Protein AF-A0A183UF44-F1 (afdb_monomer)

Secondary structure (DSSP, 8-state):
---EEEEEEEPPTTEES-EEEEEEE--SEEGGGTEEEEEEEEEEEEEEE-S-SSS--EEEEEEEEEEEEEEEE-TTSTTGGG--

Radius of gyration: 18.26 Å; Cα contacts (8 Å, |Δi|>4): 177; chains: 1; bounding box: 35×21×54 Å

Foldseek 3Di:
DFDKDWDWAAADPQKPPRIDIAIHTPAQAPPVRQWGKDFDWDFDWIWGFPDDPVDTDTDIDTDTGGHDIDTGGDPPHPCPVVVD

Structure (mmCIF, N/CA/C/O backbone):
data_AF-A0A183UF44-F1
#
_entry.id   AF-A0A183UF44-F1
#
loop_
_atom_site.group_PDB
_atom_site.id
_atom_site.type_symbol
_atom_site.label_atom_id
_atom_site.label_alt_id
_atom_site.label_comp_id
_atom_site.label_asym_id
_atom_site.label_entity_id
_atom_site.label_seq_id
_atom_site.pdbx_PDB_ins_code
_atom_site.Cartn_x
_atom_site.Cartn_y
_atom_site.Cartn_z
_atom_site.occupancy
_atom_site.B_iso_or_equiv
_atom_site.auth_seq_id
_atom_site.auth_comp_id
_atom_site.auth_asym_id
_atom_site.auth_atom_id
_atom_site.pdbx_PDB_model_num
ATOM 1 N N . MET A 1 1 ? 6.284 -6.264 -18.631 1.00 77.94 1 MET A N 1
ATOM 2 C CA . MET A 1 1 ? 5.257 -6.045 -17.587 1.00 77.94 1 MET A CA 1
ATOM 3 C C . MET A 1 1 ? 5.812 -6.544 -16.258 1.00 77.94 1 MET A C 1
ATOM 5 O O . MET A 1 1 ? 6.576 -7.496 -16.305 1.00 77.94 1 MET A O 1
ATOM 9 N N . CYS A 1 2 ? 5.493 -5.910 -15.127 1.00 92.81 2 CYS A N 1
ATOM 10 C CA . CYS A 1 2 ? 5.973 -6.334 -13.802 1.00 92.81 2 CYS A CA 1
ATOM 11 C C . CYS A 1 2 ? 5.113 -7.466 -13.237 1.00 92.81 2 CYS A C 1
ATOM 13 O O . CYS A 1 2 ? 3.884 -7.366 -13.291 1.00 92.81 2 CYS A O 1
ATOM 15 N N . LYS A 1 3 ? 5.722 -8.504 -12.649 1.00 94.19 3 LYS A N 1
ATOM 16 C CA . LYS A 1 3 ? 4.960 -9.476 -11.852 1.00 94.19 3 LYS A CA 1
ATOM 17 C C . LYS A 1 3 ? 4.492 -8.870 -10.531 1.00 94.19 3 LYS A C 1
ATOM 19 O O . LYS A 1 3 ? 5.206 -8.108 -9.874 1.00 94.19 3 LYS A O 1
ATOM 24 N N . THR A 1 4 ? 3.283 -9.248 -10.132 1.00 95.62 4 THR A N 1
ATOM 25 C CA . THR A 1 4 ? 2.642 -8.773 -8.907 1.00 95.62 4 THR A CA 1
ATOM 26 C C . THR A 1 4 ? 2.070 -9.928 -8.098 1.00 95.62 4 THR A C 1
ATOM 28 O O . THR A 1 4 ? 1.657 -10.953 -8.641 1.00 95.62 4 THR A O 1
ATOM 31 N N . CYS A 1 5 ? 2.031 -9.741 -6.783 1.00 95.94 5 CYS A N 1
ATOM 32 C CA . CYS A 1 5 ? 1.431 -10.652 -5.821 1.00 95.94 5 CYS A CA 1
ATOM 33 C C . CYS A 1 5 ? 0.265 -9.956 -5.123 1.00 95.94 5 CYS A C 1
ATOM 35 O O . CYS A 1 5 ? 0.376 -8.802 -4.708 1.00 95.94 5 CYS A O 1
ATOM 37 N N . ARG A 1 6 ? -0.851 -10.669 -4.949 1.00 96.44 6 ARG A N 1
ATOM 38 C CA . ARG A 1 6 ? -1.950 -10.209 -4.092 1.00 96.44 6 ARG A CA 1
ATOM 39 C C . ARG A 1 6 ? -1.591 -10.500 -2.643 1.00 96.44 6 A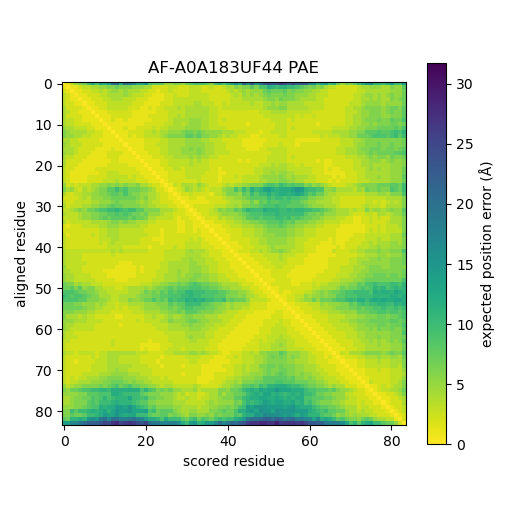RG A C 1
ATOM 41 O O . ARG A 1 6 ? -1.193 -11.617 -2.322 1.00 96.44 6 ARG A O 1
ATOM 48 N N . ALA A 1 7 ? -1.749 -9.508 -1.782 1.00 96.06 7 ALA A N 1
ATOM 49 C CA . ALA A 1 7 ? -1.463 -9.620 -0.366 1.00 96.06 7 ALA A CA 1
ATOM 50 C C . ALA A 1 7 ? -2.607 -9.037 0.457 1.00 96.06 7 ALA A C 1
ATOM 52 O O . ALA A 1 7 ? -3.339 -8.151 0.016 1.00 96.06 7 ALA A O 1
ATOM 53 N N . VAL A 1 8 ? -2.737 -9.532 1.681 1.00 97.38 8 VAL A N 1
ATOM 54 C CA . VAL A 1 8 ? -3.681 -9.005 2.659 1.00 97.38 8 VAL A CA 1
ATOM 55 C C . VAL A 1 8 ? -2.882 -8.434 3.816 1.00 97.38 8 VAL A C 1
ATOM 57 O O . VAL A 1 8 ? -2.085 -9.135 4.438 1.00 97.38 8 VAL A O 1
ATOM 60 N N . ARG A 1 9 ? -3.095 -7.153 4.108 1.00 96.94 9 ARG A N 1
ATOM 61 C CA . ARG A 1 9 ? -2.485 -6.471 5.245 1.00 96.94 9 ARG A CA 1
ATOM 62 C C . ARG A 1 9 ? -3.494 -6.361 6.374 1.00 96.94 9 ARG A C 1
ATOM 64 O O . ARG A 1 9 ? -4.549 -5.748 6.223 1.00 96.94 9 ARG A O 1
ATOM 71 N N . GLN A 1 10 ? -3.134 -6.914 7.525 1.00 97.88 10 GLN A N 1
ATOM 72 C CA . GLN A 1 10 ? -3.905 -6.767 8.749 1.00 97.88 10 GLN A CA 1
ATOM 73 C C . GLN A 1 10 ? -3.353 -5.607 9.580 1.00 97.88 10 GLN A C 1
ATOM 75 O O . GLN A 1 10 ? -2.206 -5.620 10.021 1.00 97.88 10 GLN A O 1
ATOM 80 N N . LEU A 1 11 ? -4.179 -4.588 9.791 1.00 97.38 11 LEU A N 1
ATOM 81 C CA . LEU A 1 11 ? -3.884 -3.484 10.687 1.00 97.38 11 LEU A CA 1
ATOM 82 C C . LEU A 1 11 ? -4.062 -3.898 12.162 1.00 97.38 11 LEU A C 1
ATOM 84 O O . LEU A 1 11 ? -4.872 -4.788 12.480 1.00 97.38 11 LEU A O 1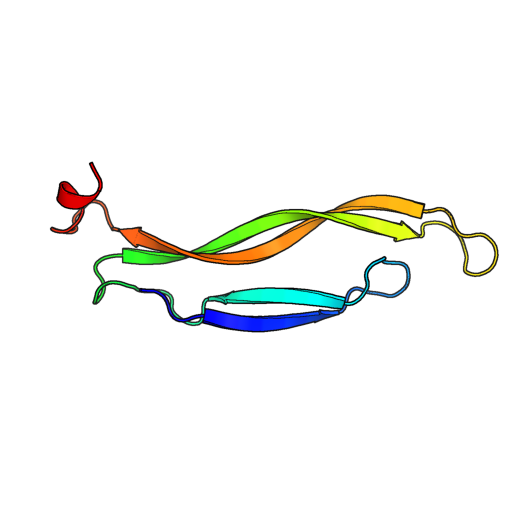
ATOM 88 N N . PRO A 1 12 ? -3.348 -3.220 13.084 1.00 96.19 12 PRO A N 1
ATOM 89 C CA . PRO A 1 12 ? -3.507 -3.426 14.519 1.00 96.19 12 PRO A CA 1
ATOM 90 C C . PRO A 1 12 ? -4.953 -3.249 14.998 1.00 96.19 12 PRO A C 1
ATOM 92 O O . PRO A 1 12 ? -5.818 -2.713 14.296 1.00 96.19 12 PRO A O 1
ATOM 95 N N . GLU A 1 13 ? -5.227 -3.688 16.226 1.00 94.69 13 GLU A N 1
ATOM 96 C CA . GLU A 1 13 ? -6.500 -3.369 16.872 1.00 94.69 13 GLU A CA 1
ATOM 97 C C . GLU A 1 13 ? -6.724 -1.853 16.955 1.00 94.69 13 GLU A C 1
ATOM 9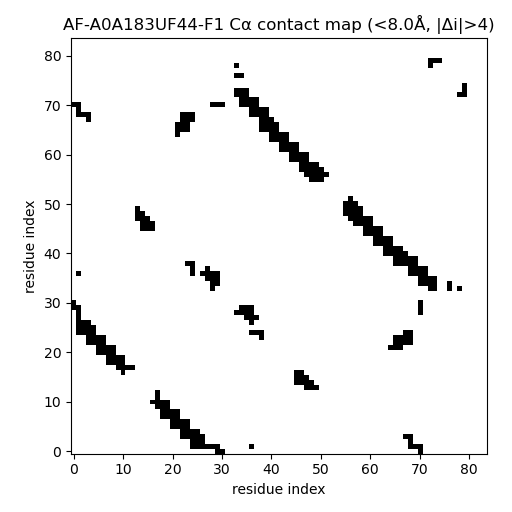9 O O . GLU A 1 13 ? -5.787 -1.065 17.080 1.00 94.69 13 GLU A O 1
ATOM 104 N N . GLY A 1 14 ? -7.990 -1.444 16.862 1.00 95.44 14 GLY A N 1
ATOM 105 C CA . GLY A 1 14 ? -8.371 -0.034 16.874 1.00 95.44 14 GLY A CA 1
ATOM 106 C C . GLY A 1 14 ? -8.269 0.669 15.520 1.00 95.44 14 GLY A C 1
ATOM 107 O O . GLY A 1 14 ? -8.519 1.865 15.472 1.00 95.44 14 GLY A O 1
ATOM 108 N N . TYR A 1 15 ? -7.951 -0.023 14.425 1.00 97.69 15 TYR A N 1
ATOM 109 C CA . TYR A 1 15 ? -8.100 0.524 13.071 1.00 97.69 15 TYR A CA 1
ATOM 110 C C . TYR A 1 15 ? -9.394 0.053 12.400 1.00 97.69 15 TYR A C 1
ATOM 112 O O . TYR A 1 15 ? -9.891 -1.030 12.702 1.00 97.69 15 TYR A O 1
ATOM 120 N N . PHE A 1 16 ? -9.929 0.841 11.469 1.00 96.69 16 PHE A N 1
ATOM 121 C CA . PHE A 1 16 ? -11.036 0.441 10.605 1.00 96.69 16 PHE A CA 1
ATOM 122 C C . PHE A 1 16 ? -10.880 1.018 9.180 1.00 96.69 16 PHE A C 1
ATOM 124 O O . PHE A 1 16 ? -10.685 2.230 9.048 1.00 96.69 16 PHE A O 1
ATOM 131 N N . PRO A 1 17 ? -10.997 0.193 8.118 1.00 97.00 17 PRO A N 1
ATOM 132 C CA . PRO A 1 17 ? -11.078 -1.271 8.158 1.00 97.00 17 PRO A CA 1
ATOM 133 C C . PRO A 1 17 ? -9.759 -1.893 8.646 1.00 97.00 17 PRO A C 1
ATOM 135 O O . PRO A 1 17 ? -8.686 -1.332 8.443 1.00 97.00 17 PRO A O 1
ATOM 138 N N . ARG A 1 18 ? -9.830 -3.056 9.307 1.00 97.38 18 ARG A N 1
ATOM 139 C CA . ARG A 1 18 ? -8.626 -3.761 9.790 1.00 97.38 18 ARG A CA 1
AT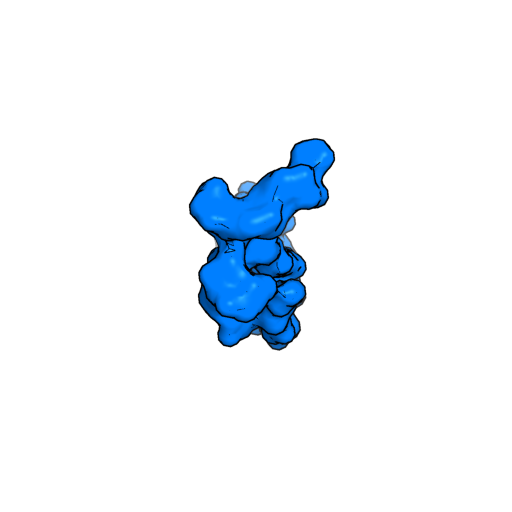OM 140 C C . ARG A 1 18 ? -7.925 -4.573 8.714 1.00 97.38 18 ARG A C 1
ATOM 142 O O . ARG A 1 18 ? -6.740 -4.837 8.850 1.00 97.38 18 ARG A O 1
ATOM 149 N N . ILE A 1 19 ? -8.650 -5.013 7.697 1.00 97.81 19 ILE A N 1
ATOM 150 C CA . ILE A 1 19 ? -8.125 -5.869 6.639 1.00 97.81 19 ILE A CA 1
ATOM 151 C C . ILE A 1 19 ? -8.090 -5.045 5.361 1.00 97.81 19 ILE A C 1
ATOM 153 O O . ILE A 1 19 ? -9.111 -4.491 4.955 1.00 97.81 19 ILE A O 1
ATOM 157 N N . LEU A 1 20 ? -6.908 -4.940 4.763 1.00 97.62 20 LEU A N 1
ATOM 158 C CA . LEU A 1 20 ? -6.668 -4.185 3.542 1.00 97.62 20 LEU A CA 1
ATOM 159 C C . LEU A 1 20 ? -6.140 -5.119 2.462 1.00 97.62 20 LEU A C 1
ATOM 161 O O . LEU A 1 20 ? -5.233 -5.912 2.712 1.00 97.62 20 LEU A O 1
ATOM 165 N N . ASN A 1 21 ? -6.689 -4.988 1.259 1.00 97.31 21 ASN A N 1
ATOM 166 C CA . ASN A 1 21 ? -6.166 -5.667 0.083 1.00 97.31 21 ASN A CA 1
ATOM 167 C C . ASN A 1 21 ? -5.030 -4.837 -0.508 1.00 97.31 21 ASN A C 1
ATOM 169 O O . ASN A 1 21 ? -5.186 -3.637 -0.732 1.00 97.31 21 ASN A O 1
ATOM 173 N N . GLU A 1 22 ? -3.907 -5.489 -0.772 1.00 97.75 22 GLU A N 1
ATOM 174 C CA . GLU A 1 22 ? -2.716 -4.873 -1.337 1.00 97.75 22 GLU A CA 1
ATOM 175 C C . GLU A 1 22 ? -2.194 -5.676 -2.532 1.00 97.75 22 GLU A C 1
ATOM 177 O O . GLU A 1 22 ? -2.423 -6.882 -2.667 1.00 97.75 22 GLU A O 1
ATOM 182 N N . VAL A 1 23 ? -1.457 -4.991 -3.400 1.00 96.94 23 VAL A N 1
ATOM 183 C CA . VAL A 1 23 ? -0.718 -5.584 -4.516 1.00 96.94 23 VAL A CA 1
ATOM 184 C C . VAL A 1 23 ? 0.753 -5.243 -4.337 1.00 96.94 23 VAL A C 1
ATOM 186 O O . VAL A 1 23 ? 1.113 -4.067 -4.305 1.00 96.94 23 VAL A O 1
ATOM 189 N N . ILE A 1 24 ? 1.591 -6.270 -4.215 1.00 96.69 24 ILE A N 1
ATOM 190 C CA . ILE A 1 24 ? 3.028 -6.146 -3.951 1.00 96.69 24 ILE A CA 1
ATOM 191 C C . ILE A 1 24 ? 3.817 -6.534 -5.204 1.00 96.69 24 ILE A C 1
ATOM 193 O O . ILE A 1 24 ? 3.479 -7.520 -5.861 1.00 96.69 24 ILE A O 1
ATOM 197 N N . CYS A 1 25 ? 4.866 -5.784 -5.541 1.00 95.94 25 CYS A N 1
ATOM 198 C CA . CYS A 1 25 ? 5.753 -6.135 -6.654 1.00 95.94 25 CYS A CA 1
ATOM 199 C C . CYS A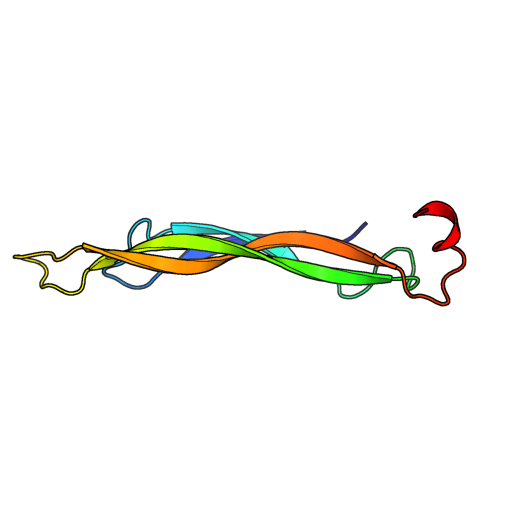 1 25 ? 6.623 -7.345 -6.307 1.00 95.94 25 CYS A C 1
ATOM 201 O O . CYS A 1 25 ? 7.182 -7.412 -5.215 1.00 95.94 25 CYS A O 1
ATOM 203 N N . ALA A 1 26 ? 6.722 -8.296 -7.237 1.00 93.94 26 ALA A N 1
ATOM 204 C CA . ALA A 1 26 ? 7.495 -9.531 -7.067 1.00 93.94 26 ALA A CA 1
ATOM 205 C C . ALA A 1 26 ? 8.816 -9.537 -7.856 1.00 93.94 26 ALA A C 1
ATOM 207 O O . ALA A 1 26 ? 9.597 -10.477 -7.748 1.00 93.94 26 ALA A O 1
ATOM 208 N N . GLU A 1 27 ? 9.040 -8.514 -8.677 1.00 92.12 27 GLU A N 1
ATOM 209 C CA . GLU A 1 27 ? 10.217 -8.343 -9.523 1.00 92.12 27 GLU A CA 1
ATOM 210 C C . GLU A 1 27 ? 10.711 -6.906 -9.409 1.00 92.12 27 GLU A C 1
ATOM 212 O O . GLU A 1 27 ? 9.902 -5.991 -9.241 1.00 92.12 27 GLU A O 1
ATOM 217 N N . ASP A 1 28 ? 12.021 -6.720 -9.566 1.00 91.06 28 ASP A N 1
ATOM 218 C CA . ASP A 1 28 ? 12.663 -5.402 -9.561 1.00 91.06 28 ASP A CA 1
ATOM 219 C C . ASP A 1 28 ? 12.898 -4.852 -10.972 1.00 91.06 28 ASP A C 1
ATOM 221 O O . ASP A 1 28 ? 13.009 -3.640 -11.154 1.00 91.06 28 ASP A O 1
ATOM 225 N N . VAL A 1 29 ? 12.938 -5.725 -11.984 1.00 93.50 29 VAL A N 1
ATOM 226 C CA . VAL A 1 29 ? 13.212 -5.375 -13.384 1.00 93.50 29 VAL A CA 1
ATOM 227 C C . VAL A 1 29 ? 12.034 -5.714 -14.287 1.00 93.50 29 VAL A C 1
ATOM 229 O O . VAL A 1 29 ? 11.314 -6.685 -14.070 1.00 93.50 29 VAL A O 1
ATOM 232 N N . CYS A 1 30 ? 11.853 -4.928 -15.341 1.00 93.06 30 CYS A N 1
ATOM 233 C CA . CYS A 1 30 ? 10.849 -5.156 -16.372 1.00 93.06 30 CYS A CA 1
ATOM 234 C C . CYS A 1 30 ? 11.442 -4.972 -17.770 1.00 93.06 30 CYS A C 1
ATOM 236 O O . CYS A 1 30 ? 12.548 -4.463 -17.928 1.00 93.06 30 CYS A O 1
ATOM 238 N N . LEU A 1 31 ? 10.698 -5.418 -18.792 1.00 90.38 31 LEU A N 1
ATOM 239 C CA . LEU A 1 31 ? 11.076 -5.281 -20.208 1.00 90.38 31 LEU A CA 1
ATOM 240 C C . LEU A 1 31 ? 12.482 -5.840 -20.498 1.00 90.38 31 LEU A C 1
ATOM 242 O O . LEU A 1 31 ? 13.286 -5.192 -21.146 1.00 90.38 31 LEU A O 1
ATOM 246 N N . HIS A 1 32 ? 12.787 -7.037 -19.987 1.00 88.62 32 HIS A N 1
ATOM 247 C CA . HIS A 1 32 ? 14.101 -7.680 -20.149 1.00 88.62 32 HIS A CA 1
ATOM 248 C C . HIS A 1 32 ? 15.296 -6.866 -19.611 1.00 88.62 32 HIS A C 1
ATOM 250 O O . HIS A 1 32 ? 16.407 -7.011 -20.103 1.00 88.62 32 HIS A O 1
ATOM 256 N N . GLY A 1 33 ? 15.085 -6.055 -18.567 1.00 91.25 33 GLY A N 1
ATOM 257 C CA . GLY A 1 33 ? 16.151 -5.274 -17.919 1.00 91.25 33 GLY A CA 1
ATOM 258 C C . GLY A 1 33 ? 16.220 -3.818 -18.376 1.00 91.25 33 GLY A C 1
ATOM 259 O O . GLY A 1 33 ? 17.079 -3.071 -17.927 1.00 91.25 33 GLY A O 1
ATOM 260 N N . GLU A 1 34 ? 15.285 -3.401 -19.221 1.00 93.31 34 GLU A N 1
ATOM 261 C CA . GLU A 1 34 ? 15.199 -2.052 -19.782 1.00 93.31 34 GLU A CA 1
ATOM 262 C C . GLU A 1 34 ? 14.449 -1.060 -18.884 1.00 93.31 34 GLU A C 1
ATOM 264 O O . GLU A 1 34 ? 14.356 0.134 -19.172 1.00 93.31 34 GLU A O 1
ATOM 269 N N . GLY A 1 35 ? 13.902 -1.544 -17.772 1.00 93.81 35 GLY A N 1
ATOM 270 C CA . GLY A 1 35 ? 13.275 -0.708 -16.765 1.00 93.81 35 GLY A CA 1
ATOM 271 C C . GLY A 1 35 ? 13.245 -1.363 -15.395 1.00 93.81 35 GLY A C 1
ATOM 272 O O . GLY A 1 35 ? 13.519 -2.555 -15.238 1.00 93.81 35 GLY A O 1
ATOM 273 N N . ALA A 1 36 ? 12.853 -0.566 -14.407 1.00 95.00 36 ALA A N 1
ATOM 274 C CA . ALA A 1 36 ? 12.661 -0.998 -13.035 1.00 95.00 36 ALA A CA 1
ATOM 275 C C . ALA A 1 36 ? 11.175 -1.048 -12.675 1.00 95.00 36 ALA A C 1
ATOM 277 O O . ALA A 1 36 ? 10.427 -0.098 -12.918 1.00 95.00 36 ALA A O 1
ATOM 278 N N . CYS A 1 37 ? 10.766 -2.123 -12.015 1.00 95.94 37 CYS A N 1
ATOM 279 C CA . CYS A 1 37 ? 9.461 -2.211 -11.384 1.00 95.94 37 CYS A CA 1
ATOM 280 C C . CYS A 1 37 ? 9.445 -1.383 -10.102 1.00 95.94 37 CYS A C 1
ATOM 282 O O . CYS A 1 37 ? 10.326 -1.505 -9.252 1.00 95.94 37 CYS A O 1
ATOM 284 N N . ARG A 1 38 ? 8.442 -0.518 -9.949 1.00 96.00 38 ARG A N 1
ATOM 285 C CA . ARG A 1 38 ? 8.273 0.318 -8.759 1.00 96.00 38 ARG A CA 1
ATOM 286 C C . ARG A 1 38 ? 6.898 0.127 -8.154 1.00 96.00 38 ARG A C 1
ATOM 288 O O . ARG A 1 38 ? 5.877 0.266 -8.825 1.00 96.00 38 ARG A O 1
ATOM 295 N N . GLN A 1 39 ? 6.898 -0.150 -6.854 1.00 97.00 39 GLN A N 1
ATOM 296 C CA . GLN A 1 39 ? 5.692 -0.200 -6.046 1.00 97.00 39 GLN A CA 1
ATOM 297 C C . GLN A 1 39 ? 5.039 1.177 -6.008 1.00 97.00 39 GLN A C 1
ATOM 299 O O . GLN A 1 39 ? 5.659 2.160 -5.598 1.00 97.00 39 GLN A O 1
ATOM 304 N N . ARG A 1 40 ? 3.762 1.240 -6.377 1.00 96.62 40 ARG A N 1
ATOM 305 C CA . ARG A 1 40 ? 2.939 2.424 -6.156 1.00 96.62 40 ARG A CA 1
ATOM 306 C C . ARG A 1 40 ? 2.257 2.354 -4.804 1.00 96.62 40 ARG A C 1
ATOM 308 O O . ARG A 1 40 ? 1.735 1.309 -4.402 1.00 96.62 40 ARG A O 1
ATOM 315 N N . LEU A 1 41 ? 2.299 3.495 -4.125 1.00 96.94 41 LEU A N 1
ATOM 316 C CA . LEU A 1 41 ? 1.657 3.745 -2.848 1.00 96.94 41 LEU A CA 1
ATOM 317 C C . LEU A 1 41 ? 0.560 4.784 -3.064 1.00 96.94 41 LEU A C 1
ATOM 319 O O . LEU A 1 41 ? 0.801 5.834 -3.661 1.00 96.94 41 LEU A O 1
ATOM 323 N N . LEU A 1 42 ? -0.637 4.475 -2.585 1.00 96.06 42 LEU A N 1
ATOM 324 C CA . LEU A 1 42 ? -1.767 5.388 -2.550 1.00 96.06 42 LEU A CA 1
ATOM 325 C C . LEU A 1 42 ? -1.978 5.843 -1.099 1.00 96.06 42 LEU A C 1
ATOM 327 O O . LEU A 1 42 ? -2.151 4.980 -0.232 1.00 96.06 42 LEU A O 1
ATOM 331 N N . PRO A 1 43 ? -2.028 7.158 -0.817 1.00 97.44 43 PRO A N 1
ATOM 332 C CA . PRO A 1 43 ? -2.433 7.651 0.492 1.00 97.44 43 PRO A CA 1
ATOM 333 C C . PRO A 1 43 ? -3.907 7.307 0.737 1.00 97.44 43 PRO A C 1
ATOM 335 O O . PRO A 1 43 ? -4.819 7.914 0.173 1.00 97.44 43 PRO A O 1
ATOM 338 N N . PHE A 1 44 ? -4.147 6.317 1.590 1.00 97.31 44 PHE A N 1
ATOM 339 C CA . PHE A 1 44 ? -5.467 5.792 1.908 1.00 97.31 44 PHE A CA 1
ATOM 340 C C . PHE A 1 44 ? -5.897 6.222 3.311 1.00 97.31 44 PHE A C 1
ATOM 342 O O . PHE A 1 44 ? -5.128 6.137 4.269 1.00 97.31 44 PHE A O 1
ATOM 349 N N . LYS A 1 45 ? -7.138 6.694 3.451 1.00 98.00 45 LYS A N 1
ATOM 350 C CA . LYS A 1 45 ? -7.674 7.141 4.741 1.00 98.00 45 LYS A CA 1
ATOM 351 C C . LYS A 1 45 ? -8.324 5.976 5.478 1.00 98.00 45 LYS A C 1
ATOM 353 O O . LYS A 1 45 ? -9.250 5.355 4.968 1.00 98.00 45 LYS A O 1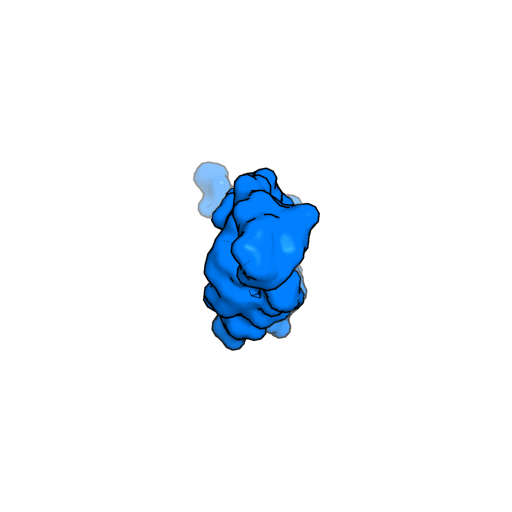
ATOM 358 N N . VAL A 1 46 ? -7.878 5.737 6.705 1.00 98.00 46 VAL A N 1
ATOM 359 C CA . VAL A 1 46 ? -8.464 4.765 7.636 1.00 98.00 46 VAL A CA 1
ATOM 360 C C . VAL A 1 46 ? -8.860 5.457 8.933 1.00 98.00 46 VAL A C 1
ATOM 362 O O . VAL A 1 46 ? -8.366 6.535 9.264 1.00 98.00 46 VAL A O 1
ATOM 365 N N . LEU A 1 47 ? -9.759 4.844 9.690 1.00 98.25 47 LEU A N 1
ATOM 366 C CA . LEU A 1 47 ? -10.118 5.308 11.023 1.00 98.25 47 LEU A CA 1
ATOM 367 C C . LEU A 1 47 ? -9.203 4.649 12.052 1.00 98.25 47 LEU A C 1
ATOM 369 O O . LEU A 1 47 ? -8.994 3.441 12.014 1.00 98.25 47 LEU A O 1
ATOM 373 N N . ARG A 1 48 ? -8.686 5.435 12.996 1.00 98.00 48 ARG A N 1
ATOM 374 C CA . ARG A 1 48 ? -7.953 4.958 14.172 1.00 98.00 48 ARG A CA 1
ATOM 375 C C . ARG A 1 48 ? -8.691 5.384 15.435 1.00 98.00 48 ARG A C 1
ATOM 377 O O . ARG A 1 48 ? -8.925 6.575 15.642 1.00 98.00 48 ARG A O 1
ATOM 384 N N . ASN A 1 49 ? -9.031 4.422 16.280 1.00 97.62 49 ASN A N 1
ATOM 385 C CA . ASN A 1 49 ? -9.564 4.648 17.610 1.00 97.62 49 ASN A CA 1
ATOM 386 C C . ASN A 1 49 ? -8.432 5.135 18.525 1.00 97.62 49 ASN A C 1
ATOM 388 O O . ASN A 1 49 ? -7.407 4.468 18.670 1.00 97.62 49 ASN A O 1
ATOM 392 N N . ARG A 1 50 ? -8.611 6.314 19.119 1.00 96.12 50 ARG A N 1
ATOM 393 C CA . ARG A 1 50 ? -7.740 6.881 20.160 1.00 96.12 50 ARG A CA 1
ATOM 394 C C . ARG A 1 50 ? -8.391 6.879 21.549 1.00 96.12 50 ARG A C 1
ATOM 396 O O . ARG A 1 50 ? -7.773 7.351 22.495 1.00 96.12 50 ARG A O 1
ATOM 403 N N . GLY A 1 51 ? -9.629 6.403 21.653 1.00 94.38 51 GLY A N 1
ATOM 404 C CA . GLY A 1 51 ? -10.343 6.210 22.911 1.00 94.38 51 GLY A CA 1
ATOM 405 C C . GLY A 1 51 ? -10.148 4.799 23.463 1.00 94.38 51 GLY A C 1
ATOM 406 O O . GLY A 1 51 ? -9.223 4.080 23.085 1.00 94.38 51 GLY A O 1
ATOM 407 N N . THR A 1 52 ? -11.048 4.384 24.347 1.00 94.00 52 THR A N 1
ATOM 408 C CA . THR A 1 52 ? -11.068 3.027 24.907 1.00 94.00 52 THR A CA 1
ATOM 409 C C . THR A 1 52 ? -11.999 2.116 24.098 1.00 94.00 52 THR A C 1
ATOM 411 O O . THR A 1 52 ? -12.611 2.532 23.110 1.00 94.00 52 THR A O 1
ATOM 414 N N . ARG A 1 53 ? -12.113 0.842 24.501 1.00 89.69 53 ARG A N 1
ATOM 415 C CA . ARG A 1 53 ? -13.095 -0.092 23.920 1.00 89.69 53 ARG A CA 1
ATOM 416 C C . ARG A 1 53 ? -14.541 0.285 24.273 1.00 89.69 53 ARG A C 1
ATOM 418 O O . ARG A 1 53 ? -15.425 0.056 23.459 1.00 89.69 53 ARG A O 1
ATOM 425 N N . SER A 1 54 ? -14.773 0.867 25.452 1.00 94.38 54 SER A N 1
ATOM 426 C CA . SER A 1 54 ? -16.101 1.289 25.923 1.00 94.38 54 SER A CA 1
ATOM 427 C C . SER A 1 54 ? -16.496 2.698 25.470 1.00 94.38 54 SER A C 1
ATOM 429 O O . SER A 1 54 ? -17.681 2.981 25.344 1.00 94.38 54 SER A O 1
ATOM 431 N N . CYS A 1 55 ? -15.523 3.572 25.196 1.00 95.69 55 CYS A N 1
ATOM 432 C CA . CYS A 1 55 ? -15.747 4.924 24.687 1.00 95.69 55 CYS A CA 1
ATOM 433 C C . CYS A 1 55 ? -14.781 5.198 23.520 1.00 95.69 55 CYS A C 1
ATOM 435 O O . CYS A 1 55 ? -13.676 5.717 23.732 1.00 95.69 55 CYS A O 1
ATOM 437 N N . PRO A 1 56 ? -15.136 4.778 22.291 1.00 95.56 56 PRO A N 1
ATOM 438 C CA . PRO A 1 56 ? -14.258 4.923 21.142 1.00 95.56 56 PRO A CA 1
ATOM 439 C C . PRO A 1 56 ? -14.220 6.371 20.643 1.00 95.56 56 PRO A C 1
ATOM 441 O O . PRO A 1 56 ? -15.244 7.038 20.515 1.00 95.56 56 PRO A O 1
ATOM 444 N N . VAL A 1 57 ? -13.025 6.836 20.280 1.00 97.44 57 VAL A N 1
ATOM 445 C CA . VAL A 1 57 ? -1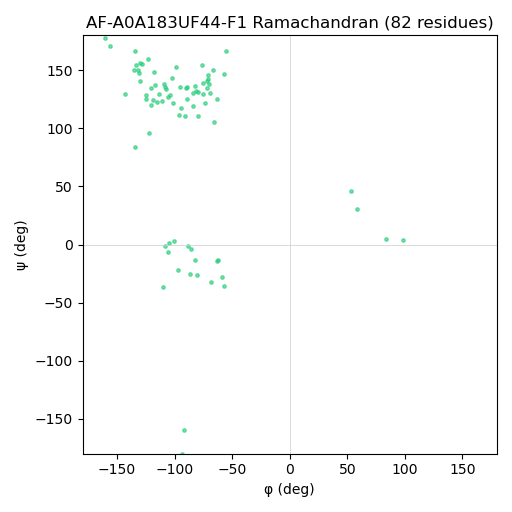2.796 8.147 19.661 1.00 97.44 57 VAL A CA 1
ATOM 446 C C . VAL A 1 57 ? -12.104 7.932 18.323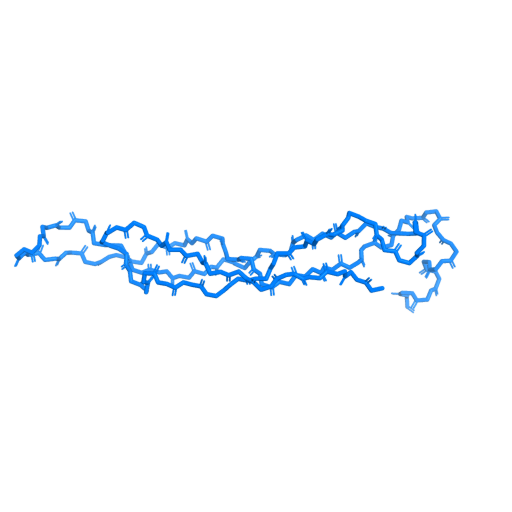 1.00 97.44 57 VAL A C 1
ATOM 448 O O . VAL A 1 57 ? -10.882 7.783 18.250 1.00 97.44 57 VAL A O 1
ATOM 451 N N . TRP A 1 58 ? -12.892 7.895 17.252 1.00 97.38 58 TRP A N 1
ATOM 452 C CA . TRP A 1 58 ? -12.399 7.649 15.901 1.00 97.38 58 TRP A CA 1
ATOM 453 C C . TRP A 1 58 ? -11.824 8.913 15.268 1.00 97.38 58 TRP A C 1
ATOM 455 O O . TRP A 1 58 ? -12.440 9.978 15.277 1.00 97.38 58 TRP A O 1
ATOM 465 N N . ARG A 1 59 ? -10.634 8.791 14.681 1.00 97.88 59 ARG A N 1
ATOM 466 C CA . ARG A 1 59 ? -9.993 9.853 13.902 1.00 97.88 59 ARG A CA 1
ATOM 467 C C . ARG A 1 59 ? -9.528 9.307 12.563 1.00 97.88 59 ARG A C 1
ATOM 469 O O . ARG A 1 59 ? -9.005 8.197 12.501 1.00 97.88 59 ARG A O 1
ATOM 476 N N . LEU A 1 60 ? -9.691 10.102 11.510 1.00 98.00 60 LEU A N 1
ATOM 477 C CA . LEU A 1 60 ? -9.120 9.797 10.203 1.00 98.00 60 LEU A CA 1
ATOM 478 C C . LEU A 1 60 ? -7.599 9.932 10.267 1.00 98.00 60 LEU A C 1
ATOM 480 O O . LEU A 1 60 ? -7.075 10.940 10.740 1.00 98.00 60 LEU A O 1
ATOM 484 N N . VAL A 1 61 ? -6.907 8.913 9.780 1.00 97.81 61 VAL A N 1
ATOM 485 C CA . VAL A 1 61 ? -5.461 8.905 9.585 1.00 97.81 61 VAL A CA 1
ATOM 486 C C . VAL A 1 61 ? -5.161 8.404 8.180 1.00 97.81 61 VAL A C 1
ATOM 488 O O . VAL A 1 61 ? -5.893 7.576 7.639 1.00 97.81 61 VAL A O 1
ATOM 491 N N . THR A 1 62 ? -4.092 8.913 7.585 1.00 98.19 62 THR A N 1
ATOM 492 C CA . THR A 1 62 ? -3.635 8.474 6.266 1.00 98.19 62 THR A CA 1
ATOM 493 C C . THR A 1 62 ? -2.557 7.414 6.438 1.00 98.19 62 THR A C 1
ATOM 495 O O . THR A 1 62 ? -1.669 7.564 7.277 1.00 98.19 62 THR A O 1
ATOM 498 N N . ILE A 1 63 ? -2.647 6.345 5.656 1.00 97.25 63 ILE A N 1
ATOM 499 C CA . ILE A 1 63 ? -1.644 5.287 5.557 1.00 97.25 63 ILE A CA 1
ATOM 500 C C . ILE A 1 63 ? -1.289 5.063 4.090 1.00 97.25 63 ILE A C 1
ATOM 502 O O . ILE A 1 63 ? -2.116 5.293 3.211 1.00 97.25 63 ILE A O 1
ATOM 506 N N . ASP A 1 64 ? -0.094 4.549 3.836 1.00 97.69 64 ASP A N 1
ATOM 507 C CA . ASP A 1 64 ? 0.294 4.147 2.488 1.00 97.69 64 ASP A CA 1
ATOM 508 C C . ASP A 1 64 ? -0.217 2.738 2.189 1.00 97.69 64 ASP A C 1
ATOM 510 O O . ASP A 1 64 ? 0.134 1.770 2.879 1.00 97.69 64 ASP A O 1
ATOM 514 N N . LEU A 1 65 ? -1.060 2.645 1.160 1.00 97.69 65 LEU A N 1
ATOM 515 C CA . LEU A 1 65 ? -1.611 1.400 0.642 1.00 97.69 65 LEU A CA 1
ATOM 516 C C . LEU A 1 65 ? -0.899 1.016 -0.656 1.00 97.69 65 LEU A C 1
ATOM 518 O O . LEU A 1 65 ? -0.819 1.811 -1.592 1.00 97.69 65 LEU A O 1
ATOM 522 N N . ARG A 1 66 ? -0.412 -0.222 -0.732 1.00 97.44 66 ARG A N 1
ATOM 523 C CA . ARG A 1 66 ? 0.237 -0.772 -1.930 1.00 97.44 66 ARG A CA 1
ATOM 524 C C . ARG A 1 66 ? -0.811 -1.215 -2.952 1.00 97.44 66 ARG A C 1
ATOM 526 O O . ARG A 1 66 ? -1.520 -2.186 -2.700 1.00 97.44 66 ARG A O 1
ATOM 533 N N . THR A 1 67 ? -0.927 -0.519 -4.084 1.00 95.31 67 THR A N 1
ATOM 534 C CA . THR A 1 67 ? -2.045 -0.714 -5.035 1.00 95.31 67 THR A CA 1
ATOM 535 C C . THR A 1 67 ? -1.655 -1.360 -6.361 1.00 95.31 67 THR A C 1
ATOM 537 O O . THR A 1 67 ? -2.435 -2.145 -6.897 1.00 95.31 67 THR A O 1
ATOM 540 N N . CYS A 1 68 ? -0.480 -1.044 -6.907 1.00 94.75 68 CYS A N 1
ATOM 541 C CA . CYS A 1 68 ? -0.003 -1.588 -8.179 1.00 94.75 68 CYS A CA 1
ATOM 542 C C . CYS A 1 68 ? 1.521 -1.460 -8.334 1.00 94.75 68 CYS A C 1
ATOM 544 O O . CYS A 1 68 ? 2.210 -0.904 -7.473 1.00 94.75 68 CYS A O 1
ATOM 546 N N . CYS A 1 69 ? 2.031 -1.984 -9.449 1.00 95.56 69 CYS A N 1
ATOM 547 C CA . CYS A 1 69 ? 3.434 -1.925 -9.837 1.00 95.56 69 CYS A CA 1
ATOM 548 C C . CYS A 1 69 ? 3.557 -1.311 -11.223 1.00 95.56 69 CYS A C 1
ATOM 550 O O . CYS A 1 69 ? 2.968 -1.828 -12.173 1.00 95.56 69 CYS A O 1
ATOM 552 N N . ASP A 1 70 ? 4.363 -0.262 -11.332 1.00 94.19 70 ASP A N 1
ATOM 553 C CA . ASP A 1 70 ? 4.660 0.386 -12.604 1.00 94.19 70 ASP A CA 1
ATOM 554 C C . ASP A 1 70 ? 6.035 -0.035 -13.104 1.00 94.19 70 ASP A C 1
ATOM 556 O O . ASP A 1 70 ? 6.976 -0.168 -12.324 1.00 94.19 70 ASP A O 1
ATOM 560 N N . CYS A 1 71 ? 6.159 -0.199 -14.416 1.00 93.44 71 CYS A N 1
ATOM 561 C CA . CYS A 1 71 ? 7.448 -0.369 -15.070 1.00 93.44 71 CYS A CA 1
ATOM 562 C C . CYS A 1 71 ? 7.975 1.006 -15.488 1.00 93.44 71 CYS A C 1
ATOM 564 O O . CYS A 1 71 ? 7.413 1.635 -16.382 1.00 93.44 71 CYS A O 1
ATOM 566 N N . ILE A 1 72 ? 9.037 1.474 -14.834 1.00 93.62 72 ILE A N 1
ATOM 567 C CA . ILE A 1 72 ? 9.710 2.731 -15.170 1.00 93.62 72 ILE A CA 1
ATOM 568 C C . ILE A 1 72 ? 10.897 2.406 -16.070 1.00 93.62 72 ILE A C 1
ATOM 570 O O . ILE A 1 72 ? 11.861 1.786 -15.624 1.00 93.62 72 ILE A O 1
ATOM 574 N N . ILE A 1 73 ? 10.815 2.818 -17.332 1.00 93.94 73 ILE A N 1
ATOM 575 C CA . ILE A 1 73 ? 11.857 2.584 -18.337 1.00 93.94 73 ILE A CA 1
ATOM 576 C C . ILE A 1 73 ? 13.090 3.437 -18.015 1.00 93.94 73 ILE A C 1
ATOM 578 O O . ILE A 1 73 ? 12.966 4.601 -17.625 1.00 93.94 73 ILE A O 1
ATOM 582 N N . TYR A 1 74 ? 14.281 2.854 -18.152 1.00 93.38 74 TYR A N 1
ATOM 583 C CA . TYR A 1 74 ? 15.525 3.576 -17.914 1.00 93.38 74 TYR A CA 1
ATOM 584 C C . TYR A 1 74 ? 15.789 4.611 -19.017 1.00 93.38 74 TYR A C 1
ATOM 586 O O . TYR A 1 74 ? 15.502 4.341 -20.182 1.00 93.38 74 TYR A O 1
ATOM 594 N N . PRO A 1 75 ? 16.393 5.774 -18.703 1.00 90.75 75 PRO A N 1
ATOM 595 C CA . PRO A 1 75 ? 16.631 6.830 -19.692 1.00 90.75 75 PRO A CA 1
ATOM 596 C C . PRO A 1 75 ? 17.489 6.409 -20.896 1.00 90.75 75 PRO A C 1
ATOM 598 O O . PRO A 1 75 ? 17.359 6.981 -21.972 1.00 90.75 75 PRO A O 1
ATOM 601 N N . ASN A 1 76 ? 18.374 5.425 -20.721 1.00 90.31 76 ASN A N 1
ATOM 602 C CA . ASN A 1 76 ? 19.247 4.881 -21.766 1.00 90.31 76 ASN A CA 1
ATOM 603 C C . ASN A 1 76 ? 18.606 3.736 -22.568 1.00 90.31 76 ASN A C 1
ATOM 605 O O . ASN A 1 76 ? 19.243 3.197 -23.471 1.00 90.31 76 ASN A O 1
ATOM 609 N N . SER A 1 77 ? 17.377 3.348 -22.236 1.00 91.50 77 SER A N 1
ATOM 610 C CA . SER A 1 77 ? 16.689 2.262 -22.915 1.00 91.50 77 SER A CA 1
ATOM 611 C C . SER A 1 77 ? 16.256 2.666 -24.331 1.00 91.50 77 SER A C 1
ATOM 613 O O . SER A 1 77 ? 15.713 3.761 -24.519 1.00 91.50 77 SER A O 1
ATOM 615 N N . PRO A 1 78 ? 16.362 1.775 -25.339 1.00 89.50 78 PRO A N 1
ATOM 616 C CA . PRO A 1 78 ? 15.817 2.024 -26.672 1.00 89.50 78 PRO A CA 1
ATOM 617 C C . PRO A 1 78 ? 14.291 2.185 -26.673 1.00 89.50 78 PRO A C 1
ATOM 619 O O . PRO A 1 78 ? 13.732 2.635 -27.675 1.00 89.50 78 PRO A O 1
ATOM 622 N N . PHE A 1 79 ? 13.607 1.829 -25.578 1.00 86.38 79 PHE A N 1
ATOM 623 C CA . PHE A 1 79 ? 12.158 1.943 -25.454 1.00 86.38 79 PHE A CA 1
ATOM 624 C C . PHE A 1 79 ? 11.669 3.345 -25.069 1.00 86.38 79 PHE A C 1
ATOM 626 O O . PHE A 1 79 ? 10.484 3.624 -25.239 1.00 86.38 79 PHE A O 1
ATOM 633 N N . VAL A 1 80 ? 12.553 4.253 -24.629 1.00 88.25 80 VAL A N 1
ATOM 634 C CA . VAL A 1 80 ? 12.177 5.623 -24.218 1.00 88.25 80 VAL A CA 1
ATOM 635 C C . VAL A 1 80 ? 11.450 6.388 -25.327 1.00 88.25 80 VAL A C 1
ATOM 637 O O . VAL A 1 80 ? 10.493 7.108 -25.054 1.00 88.25 80 VAL A O 1
ATOM 640 N N . LYS A 1 81 ? 11.833 6.174 -26.592 1.00 87.25 81 LYS A N 1
ATOM 641 C CA . LYS A 1 81 ? 11.215 6.830 -27.759 1.00 87.25 81 LYS A CA 1
ATOM 642 C C . LYS A 1 81 ? 9.731 6.499 -27.976 1.00 87.25 81 LYS A C 1
ATOM 644 O O . LYS A 1 81 ? 9.095 7.166 -28.777 1.00 87.25 81 LYS A O 1
ATOM 649 N N . TYR A 1 82 ? 9.197 5.470 -27.314 1.00 83.38 82 TYR A N 1
ATOM 650 C CA . TYR A 1 82 ? 7.797 5.044 -27.447 1.00 83.38 82 TYR A CA 1
ATOM 651 C C . TYR A 1 82 ? 6.898 5.526 -26.298 1.00 83.38 82 TYR A C 1
ATOM 653 O O . TYR A 1 82 ? 5.733 5.144 -26.241 1.00 83.38 82 TYR A O 1
ATOM 661 N N . ILE A 1 83 ? 7.440 6.309 -25.362 1.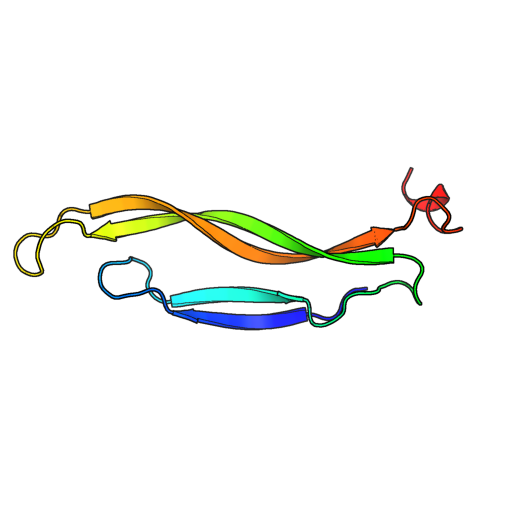00 76.94 83 ILE A N 1
ATOM 662 C CA . ILE A 1 83 ? 6.723 6.815 -24.180 1.00 76.94 83 ILE A CA 1
ATOM 663 C C . ILE A 1 83 ? 6.368 8.310 -24.343 1.00 76.94 83 ILE A C 1
ATOM 665 O O . ILE A 1 83 ? 5.809 8.908 -23.426 1.00 76.94 83 ILE A O 1
ATOM 669 N N . ILE A 1 84 ? 6.711 8.913 -25.490 1.00 56.56 84 ILE A N 1
ATOM 670 C CA . ILE A 1 84 ? 6.457 10.321 -25.841 1.00 56.56 84 ILE A CA 1
ATOM 671 C C . ILE A 1 84 ? 5.226 10.405 -26.740 1.00 56.56 84 ILE A C 1
ATOM 673 O O . ILE A 1 84 ? 5.164 9.606 -27.702 1.00 56.56 84 ILE A O 1
#

pLDDT: mean 94.1, std 5.78, range [56.56, 98.25]

Mean predicted aligned error: 4.33 Å

Sequence (84 aa):
MCKTCRAVRQLPEGYFPRILNEVICAEDVCLHGEGACRQRLLPFKVLRNRGTRSCPVWRLVTIDLRTCCDCIIYPNSPFVKYII

Nearest PDB structures (foldseek):
  7uwm-assembly1_B  TM=7.930E-01  e=7.499E-03  Homo sapiens
  6hgo-assembly1_A  TM=7.829E-01  e=9.803E-03  Homo sapiens
  5vb9-assembly1_A-2  TM=7.264E-01  e=3.738E-03  Homo sapiens
  2xac-assembly1_A  TM=4.409E-01  e=1.214E-02  Homo sapiens
  2xac-assembly1_B  TM=4.798E-01  e=5.742E-02  Homo sapiens

Solvent-accessible surface area (backbone atoms only — not comparable to full-atom values): 4928 Å² total; per-residue (Å²): 111,56,54,71,40,83,46,76,47,75,53,63,90,54,41,41,78,36,71,43,84,30,29,43,60,74,43,61,52,13,69,94,68,40,17,36,32,39,74,39,68,43,86,39,80,34,36,37,50,77,48,51,95,91,56,69,39,76,40,83,44,76,43,79,40,38,68,41,60,45,66,47,68,37,91,86,30,89,65,52,78,76,78,113

Organism: Toxocara canis (NCBI:txid6265)

InterPro domains:
  IPR029034 Cystine-knot cytokine [SSF57501] (2-71)